Protein AF-A0A959WZA1-F1 (afdb_monomer)

Nearest PDB structures (foldseek):
  6ixg-assembly2_B  TM=3.286E-01  e=1.375E-03  Homo sapiens
  7nna-assembly1_A  TM=4.608E-01  e=2.420E-02  Klebsiella pneumoniae
  5c22-assembly3_C  TM=4.488E-01  e=7.291E-02  Escherichia coli
  5c22-assembly4_D  TM=4.284E-01  e=8.602E-02  Escherichia coli
  8auc-assembly3_B  TM=6.384E-01  e=4.820E+00  Corynebacterium glutamicum ATCC 13032

Foldseek 3Di:
DDDDPVVVVLVVLLVVLVVVLVVLVVCLVPPVLVVVLVVLVVVLVVLVVQLVVLVVQLVVLVVVLVVLVVVLVVLVVLLVVLVVCVVVVVDDPVCNVVSVVSNVVSVVVNVVSVVVNVVSVVSNVVSVVSSVVSVVVSVVSVVVSVVSVVVSVVSSVVSVVVSVVSVVVSVD

Sequence (172 aa):
MQADPGAQRALLQVAELDTKVARLRHRRSTLPENAKLAELQATRTKLSEQIVAAQTRRGDAEAEQERVEIDLAPARARLVRNQQKIDAGMIAAKALQPMLDEIEHLRGRIATLEDTQLDIMQQVEDETATSDKLAAERKGIETAMRDLLVQRDKAARELDQQIEGFGEQRKT

Secondary structure (DSSP, 8-state):
----HHHHHHHHHHHHHHHHHHHHHHHHHT-HHHHHHHHHHHHHHHHHHHHHHHHHHHHHHHHHHHHHHHHHHHHHHHHHHHHHHHHTT-S-HHHHHHHHHHHHHHHHHHHHHHHHHHHHHHHHHHHHHHHHHHHHHHHHHHHHHHHHHHHHHHHHHHHHHHHHHHHHHHH-

Solvent-accessible surface area (backbone atoms only — not comparable to full-atom values): 9045 Å² total; per-residue (Å²): 138,83,77,55,70,67,60,53,52,53,51,51,53,46,52,52,44,52,52,52,39,53,52,42,53,49,49,56,76,61,46,66,52,58,60,54,46,52,53,49,49,53,51,45,51,52,38,51,55,51,30,50,52,27,49,50,54,22,52,54,30,52,54,50,40,53,50,49,53,63,59,43,52,60,48,52,54,48,42,53,52,53,51,53,37,58,78,69,64,75,56,57,79,88,52,45,62,64,50,51,55,49,43,53,52,41,52,53,53,47,51,55,48,51,54,49,43,52,55,34,52,50,48,34,51,53,26,47,54,51,26,53,52,38,51,52,52,38,52,51,52,54,49,54,46,53,56,43,50,53,52,42,53,50,54,41,51,58,41,48,54,51,40,50,54,48,53,53,61,65,76,108

Mean predicted aligned error: 5.91 Å

pLDDT: mean 95.68, std 6.19, range [50.44, 98.75]

Structure (mmCIF, N/CA/C/O backbone):
data_AF-A0A959WZA1-F1
#
_entry.id   AF-A0A959WZA1-F1
#
loop_
_atom_site.group_PDB
_atom_site.id
_atom_site.type_symbol
_atom_site.label_atom_id
_atom_site.label_alt_id
_atom_site.label_comp_id
_atom_site.label_asym_id
_atom_site.label_entity_id
_atom_site.label_seq_id
_atom_site.pdbx_PDB_ins_code
_atom_site.Cartn_x
_atom_site.Cartn_y
_atom_site.Cartn_z
_atom_site.occupancy
_atom_site.B_iso_or_equiv
_atom_site.auth_seq_id
_atom_site.auth_comp_id
_atom_site.auth_asym_id
_atom_site.auth_atom_id
_atom_site.pdbx_PDB_model_num
ATOM 1 N N . MET A 1 1 ? -38.721 17.692 62.521 1.00 50.44 1 MET A N 1
ATOM 2 C CA . MET A 1 1 ? -39.306 16.589 61.729 1.00 50.44 1 MET A CA 1
ATOM 3 C C . MET A 1 1 ? -38.383 15.387 61.839 1.00 50.44 1 MET A C 1
ATOM 5 O O . MET A 1 1 ? -37.295 15.435 61.287 1.00 50.44 1 MET A O 1
ATOM 9 N N . GLN A 1 2 ? -38.767 14.362 62.599 1.00 65.38 2 GLN A N 1
ATOM 10 C CA . GLN A 1 2 ? -38.081 13.066 62.601 1.00 65.38 2 GLN A CA 1
ATOM 11 C C . GLN A 1 2 ? -38.888 12.141 61.691 1.00 65.38 2 GLN A C 1
ATOM 13 O O . GLN A 1 2 ? -40.049 11.864 61.978 1.00 65.38 2 GLN A O 1
ATOM 18 N N . ALA A 1 3 ? -38.310 11.749 60.556 1.00 68.31 3 ALA A N 1
ATOM 19 C CA . ALA A 1 3 ? -38.904 10.730 59.698 1.00 68.31 3 ALA A CA 1
ATOM 20 C C . ALA A 1 3 ? -38.888 9.378 60.424 1.00 68.31 3 ALA A C 1
ATOM 22 O O . ALA A 1 3 ? -37.935 9.097 61.157 1.00 68.31 3 ALA A O 1
ATOM 23 N N . ASP A 1 4 ? -39.910 8.553 60.195 1.00 85.62 4 ASP A N 1
ATOM 24 C CA . ASP A 1 4 ? -39.990 7.195 60.733 1.00 85.62 4 ASP A CA 1
ATOM 25 C C . ASP A 1 4 ? -38.694 6.400 60.426 1.00 85.62 4 ASP A C 1
ATOM 27 O O . ASP A 1 4 ? -38.197 6.459 59.295 1.00 85.62 4 ASP A O 1
ATOM 31 N N . PRO A 1 5 ? -38.102 5.673 61.393 1.00 84.50 5 PRO A N 1
ATOM 32 C CA . PRO A 1 5 ? -36.866 4.917 61.178 1.00 84.50 5 PRO A CA 1
ATOM 33 C C . PRO A 1 5 ? -36.932 3.896 60.030 1.00 84.50 5 PRO A C 1
ATOM 35 O O . PRO A 1 5 ? -35.910 3.620 59.400 1.00 84.50 5 PRO A O 1
ATOM 38 N N . GLY A 1 6 ? -38.109 3.338 59.731 1.00 85.50 6 GLY A N 1
ATOM 39 C CA . GLY A 1 6 ? -38.332 2.476 58.570 1.00 85.50 6 GLY A CA 1
ATOM 40 C C . GLY A 1 6 ? -38.236 3.249 57.256 1.00 85.50 6 GLY A C 1
ATOM 41 O O . GLY A 1 6 ? -37.537 2.816 56.339 1.00 85.50 6 GLY A O 1
ATOM 42 N N . ALA A 1 7 ? -38.835 4.442 57.197 1.00 84.50 7 ALA A N 1
ATOM 43 C CA . ALA A 1 7 ? -38.718 5.339 56.045 1.00 84.50 7 ALA A CA 1
ATOM 44 C C . ALA A 1 7 ? -37.266 5.796 55.803 1.00 84.50 7 AL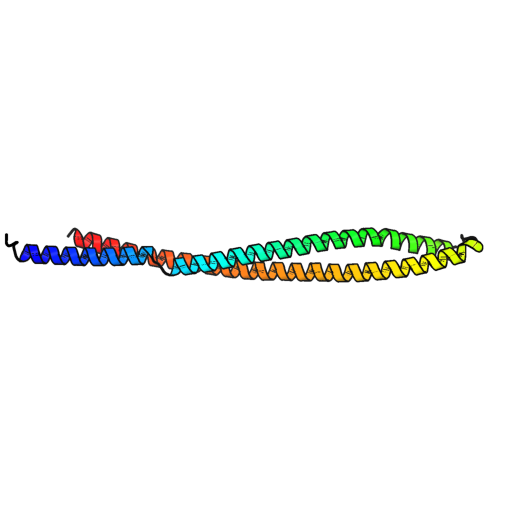A A C 1
ATOM 46 O O . ALA A 1 7 ? -36.825 5.873 54.657 1.00 84.50 7 ALA A O 1
ATOM 47 N N . GLN A 1 8 ? -36.488 6.041 56.866 1.00 85.12 8 GLN A N 1
ATOM 48 C CA . GLN A 1 8 ? -35.063 6.377 56.736 1.00 85.12 8 GLN A CA 1
ATOM 49 C C . GLN A 1 8 ? -34.240 5.219 56.154 1.00 85.12 8 GLN A C 1
ATOM 51 O O . GLN A 1 8 ? -33.405 5.444 55.279 1.00 85.12 8 GLN A O 1
ATOM 56 N N . ARG A 1 9 ? -34.486 3.974 56.588 1.00 87.94 9 ARG A N 1
ATOM 57 C CA . ARG A 1 9 ? -33.803 2.793 56.027 1.00 87.94 9 ARG A CA 1
ATOM 58 C C . ARG A 1 9 ? -34.146 2.573 54.555 1.00 87.94 9 ARG A C 1
ATOM 60 O O . ARG A 1 9 ? -33.242 2.309 53.769 1.00 87.94 9 ARG A O 1
ATOM 67 N N . ALA A 1 10 ? -35.414 2.738 54.179 1.00 86.88 10 ALA A N 1
ATOM 68 C CA . ALA A 1 10 ? -35.845 2.631 52.786 1.00 86.88 10 ALA A CA 1
ATOM 69 C C . ALA A 1 10 ? -35.160 3.682 51.892 1.00 86.88 10 ALA A C 1
ATOM 71 O O . ALA A 1 10 ? -34.658 3.354 50.819 1.00 86.88 10 ALA A O 1
ATOM 72 N N . LEU A 1 11 ? -35.057 4.933 52.357 1.00 89.38 11 LEU A N 1
ATOM 73 C CA . LEU A 1 11 ? -34.345 5.992 51.633 1.00 89.38 11 LEU A CA 1
ATOM 74 C C . LEU A 1 11 ? -32.852 5.687 51.452 1.00 89.38 11 LEU A C 1
ATOM 76 O O . LEU A 1 11 ? -32.316 5.912 50.367 1.00 89.38 11 LEU A O 1
ATOM 80 N N . LEU A 1 12 ? -32.185 5.152 52.481 1.00 91.81 12 LEU A N 1
ATOM 81 C CA . LEU A 1 12 ? -30.784 4.731 52.375 1.00 91.81 12 LEU A CA 1
ATOM 82 C C . LEU A 1 12 ? -30.611 3.611 51.339 1.00 91.81 12 LEU A C 1
ATOM 84 O O . LEU A 1 12 ? -29.704 3.680 50.513 1.00 91.81 12 LEU A O 1
ATOM 88 N N . GLN A 1 13 ? -31.517 2.631 51.318 1.00 91.12 13 GLN A N 1
ATOM 89 C CA . GLN A 1 13 ? -31.480 1.532 50.352 1.00 91.12 13 GLN A CA 1
ATOM 90 C C . GLN A 1 13 ? -31.663 2.018 48.905 1.00 91.12 13 GLN A C 1
ATOM 92 O O . GLN A 1 13 ? -30.924 1.599 48.012 1.00 91.12 13 GLN A O 1
ATOM 97 N N . VAL A 1 14 ? -32.594 2.947 48.668 1.00 92.56 14 VAL A N 1
ATOM 98 C CA . VAL A 1 14 ? -32.780 3.575 47.349 1.00 92.56 14 VAL A CA 1
ATOM 99 C C . VAL A 1 14 ? -31.532 4.358 46.932 1.00 92.56 14 VAL A C 1
ATOM 101 O O . VAL A 1 14 ? -31.060 4.202 45.805 1.00 92.56 14 VAL A O 1
ATOM 104 N N . ALA A 1 15 ? -30.942 5.142 47.839 1.00 92.56 15 ALA A N 1
ATOM 105 C CA . ALA A 1 15 ? -29.727 5.909 47.558 1.00 92.56 15 ALA A CA 1
ATOM 106 C C . ALA A 1 15 ? -28.519 5.010 47.218 1.00 92.56 15 ALA A C 1
ATOM 108 O O . ALA A 1 15 ? -27.716 5.335 46.333 1.00 92.56 15 ALA A O 1
ATOM 109 N N . GLU A 1 16 ? -28.393 3.853 47.874 1.00 94.19 16 GLU A N 1
ATOM 110 C CA . GLU A 1 16 ? -27.376 2.853 47.540 1.00 94.19 16 GLU A CA 1
ATOM 111 C C . GLU A 1 16 ? -27.574 2.268 46.134 1.00 94.19 16 GLU A C 1
ATOM 113 O O . GLU A 1 16 ? -26.601 2.131 45.381 1.00 94.19 16 GLU A O 1
ATOM 118 N N . LEU A 1 17 ? -28.816 1.939 45.759 1.00 94.25 17 LEU A N 1
ATOM 119 C CA . LEU A 1 17 ? -29.155 1.448 44.419 1.00 94.25 17 LEU A CA 1
ATOM 120 C C . LEU A 1 17 ? -28.867 2.503 43.343 1.00 94.25 17 LEU A C 1
ATOM 122 O O . LEU A 1 17 ? -28.208 2.191 42.349 1.00 94.25 17 LEU A O 1
ATOM 126 N N . ASP A 1 18 ? -29.254 3.759 43.572 1.00 95.06 18 ASP A N 1
ATOM 127 C CA . ASP A 1 18 ? -28.983 4.871 42.652 1.00 95.06 18 ASP A CA 1
ATOM 128 C C . ASP A 1 18 ? -27.471 5.076 42.449 1.00 95.06 18 ASP A C 1
ATOM 130 O O . ASP A 1 18 ? -27.000 5.245 41.320 1.00 95.06 18 ASP A O 1
ATOM 134 N N . THR A 1 19 ? -26.675 4.954 43.516 1.00 95.44 19 THR A N 1
ATOM 135 C CA . THR A 1 19 ? -25.206 5.038 43.442 1.00 95.44 19 THR A CA 1
ATOM 136 C C . THR A 1 19 ? -24.603 3.876 42.644 1.00 95.44 19 THR A C 1
ATOM 138 O O . THR A 1 19 ? -23.644 4.059 41.886 1.00 95.44 19 THR A O 1
ATOM 141 N N . LYS A 1 20 ? -25.135 2.654 42.787 1.00 95.44 20 LYS A N 1
ATOM 142 C CA . LYS A 1 20 ? -24.711 1.497 41.976 1.00 95.44 20 LYS A CA 1
ATOM 143 C C . LYS A 1 20 ? -25.037 1.718 40.498 1.00 95.44 20 LYS A C 1
ATOM 145 O O . LYS A 1 20 ? -24.143 1.573 39.664 1.00 95.44 20 LYS A O 1
ATOM 150 N N . VAL A 1 21 ? -26.259 2.146 40.182 1.00 96.44 21 VAL A N 1
ATOM 151 C CA . VAL A 1 21 ? -26.690 2.452 38.808 1.00 96.44 21 VAL A CA 1
ATOM 152 C C . VAL A 1 21 ? -25.831 3.556 38.188 1.00 96.44 21 VAL A C 1
ATOM 154 O O . VAL A 1 21 ? -25.377 3.408 37.053 1.00 96.44 21 VAL A O 1
ATOM 157 N N . ALA A 1 22 ? -25.547 4.635 38.921 1.00 96.50 22 ALA A N 1
ATOM 158 C CA . ALA A 1 22 ? -24.697 5.724 38.442 1.00 96.50 22 ALA A CA 1
ATOM 159 C C . ALA A 1 22 ? -23.280 5.241 38.088 1.00 96.50 22 ALA A C 1
ATOM 161 O O . ALA A 1 22 ? -22.763 5.568 37.017 1.00 96.50 22 ALA A O 1
ATOM 162 N N . ARG A 1 23 ? -22.673 4.399 38.938 1.00 96.44 23 ARG A N 1
ATOM 163 C CA . ARG A 1 23 ? -21.353 3.801 38.667 1.00 96.44 23 ARG A CA 1
ATOM 164 C C . ARG A 1 23 ? -21.361 2.903 37.432 1.00 96.44 23 ARG A C 1
ATOM 166 O O . ARG A 1 23 ? -20.436 2.980 36.625 1.00 96.44 23 ARG A O 1
ATOM 173 N N . LEU A 1 24 ? -22.397 2.083 37.258 1.00 97.25 24 LEU A N 1
ATOM 174 C CA . LEU A 1 24 ? -22.527 1.215 36.085 1.00 97.25 24 LEU A CA 1
ATOM 175 C C . LEU A 1 24 ? -22.727 2.018 34.797 1.00 97.25 24 LEU A C 1
ATOM 177 O O . LEU A 1 24 ? -22.069 1.734 33.800 1.00 97.25 24 LEU A O 1
ATOM 181 N N . ARG A 1 25 ? -23.565 3.063 34.823 1.00 97.00 25 ARG A N 1
ATOM 182 C CA . ARG A 1 25 ? -23.745 3.980 33.684 1.00 97.00 25 ARG A CA 1
ATOM 183 C C . ARG A 1 25 ? -22.439 4.662 33.300 1.00 97.00 25 ARG A C 1
ATOM 185 O O . ARG A 1 25 ? -22.115 4.727 32.117 1.00 97.00 25 ARG A O 1
ATOM 192 N N . HIS A 1 26 ? -21.671 5.116 34.291 1.00 97.19 26 HIS A N 1
ATOM 193 C CA . HIS A 1 26 ? -20.357 5.690 34.035 1.00 97.19 26 HIS A CA 1
ATOM 194 C C . HIS A 1 26 ? -19.435 4.667 33.361 1.00 97.19 26 HIS A C 1
ATOM 196 O O . HIS A 1 26 ? -18.947 4.934 32.267 1.00 97.19 26 HIS A O 1
ATOM 202 N N . ARG A 1 27 ? -19.295 3.463 33.934 1.00 96.38 27 ARG A N 1
ATOM 203 C CA . ARG A 1 27 ? -18.481 2.379 33.358 1.00 96.38 27 ARG A CA 1
ATOM 204 C C . ARG A 1 27 ? -18.911 1.996 31.937 1.00 96.38 27 ARG A C 1
ATOM 206 O O . ARG A 1 27 ? -18.054 1.745 31.100 1.00 96.38 27 ARG A O 1
ATOM 213 N N . ARG A 1 28 ? -20.216 1.984 31.648 1.00 96.56 28 ARG A N 1
ATOM 214 C CA . ARG A 1 28 ? -20.756 1.746 30.298 1.00 96.56 28 ARG A CA 1
ATOM 215 C C . ARG A 1 28 ? -20.297 2.826 29.315 1.00 96.56 28 ARG A C 1
ATOM 217 O O . ARG A 1 28 ? -19.965 2.518 28.176 1.00 96.56 28 ARG A O 1
ATOM 224 N N . SER A 1 29 ? -20.277 4.087 29.742 1.00 95.19 29 SER A N 1
ATOM 225 C CA . SER A 1 29 ? -19.836 5.203 28.896 1.00 95.19 29 SER A CA 1
ATOM 226 C C . SER A 1 29 ? -18.314 5.261 28.701 1.00 95.19 29 SER A C 1
ATOM 228 O O . SER A 1 29 ? -17.851 5.784 27.692 1.00 95.19 29 SER A O 1
ATOM 230 N N . THR A 1 30 ? -17.537 4.693 29.629 1.00 96.06 30 THR A N 1
ATOM 231 C CA . THR A 1 30 ? -16.064 4.748 29.653 1.00 96.06 30 THR A CA 1
ATOM 232 C C . THR A 1 30 ? -15.397 3.393 29.413 1.00 96.06 30 THR A C 1
ATOM 234 O O . THR A 1 30 ? -14.304 3.134 29.915 1.00 96.06 30 THR A O 1
ATOM 237 N N . LEU A 1 31 ? -16.040 2.521 28.630 1.00 97.00 31 LEU A N 1
ATOM 238 C CA . LEU A 1 31 ? -15.485 1.216 28.267 1.00 97.00 31 LEU A CA 1
ATOM 239 C C . LEU A 1 31 ? -14.074 1.353 27.650 1.00 97.00 31 LEU A C 1
ATOM 241 O O . LEU A 1 31 ? -13.913 2.105 26.680 1.00 97.00 31 LEU A O 1
ATOM 245 N N . PRO A 1 32 ? -13.052 0.646 28.178 1.00 95.62 32 PRO A N 1
ATOM 246 C CA . PRO A 1 32 ? -11.670 0.745 27.695 1.00 95.62 32 PRO A CA 1
ATOM 247 C C . PRO A 1 32 ? -11.519 0.316 26.229 1.00 95.62 32 PRO A C 1
ATOM 249 O O . PRO A 1 32 ? -10.636 0.807 25.523 1.00 95.62 32 PRO A O 1
ATOM 252 N N . GLU A 1 33 ? -12.416 -0.539 25.736 1.00 97.06 33 GLU A N 1
ATOM 253 C CA . GLU A 1 33 ? -12.476 -0.969 24.341 1.00 97.06 33 GLU A CA 1
ATOM 254 C C . GLU A 1 33 ? -12.648 0.218 23.380 1.00 97.06 33 GLU A C 1
ATOM 256 O O . GLU A 1 33 ? -12.118 0.184 22.273 1.00 97.06 33 GLU A O 1
ATOM 261 N N . ASN A 1 34 ? -13.313 1.305 23.796 1.00 95.69 34 ASN A N 1
ATOM 262 C CA . ASN A 1 34 ? -13.468 2.505 22.966 1.00 95.69 34 ASN A CA 1
ATOM 263 C C . ASN A 1 34 ? -12.126 3.199 22.696 1.00 95.69 34 ASN A C 1
ATOM 265 O O . ASN A 1 34 ? -11.863 3.608 21.566 1.00 95.69 34 ASN A O 1
ATOM 269 N N . ALA A 1 35 ? -11.267 3.306 23.715 1.00 96.56 35 ALA A N 1
ATOM 270 C CA . ALA A 1 35 ? -9.936 3.887 23.559 1.00 96.56 35 ALA A CA 1
ATOM 271 C C . ALA A 1 35 ? -9.075 3.020 22.632 1.00 96.56 35 ALA A C 1
ATOM 273 O O . ALA A 1 35 ? -8.446 3.526 21.704 1.00 96.56 35 ALA A O 1
ATOM 274 N N . LYS A 1 36 ? -9.130 1.695 22.809 1.00 97.62 36 LYS A N 1
ATOM 275 C CA . LYS A 1 36 ? -8.385 0.762 21.963 1.00 97.62 36 LYS A CA 1
ATOM 276 C C . LYS A 1 36 ? -8.878 0.754 20.509 1.00 97.62 36 LYS A C 1
ATOM 278 O O . LYS A 1 36 ? -8.062 0.688 19.592 1.00 97.62 36 LYS A O 1
ATOM 283 N N . LEU A 1 37 ? -10.186 0.884 20.274 1.00 98.12 37 LEU A N 1
ATOM 284 C CA . LEU A 1 37 ? -10.745 1.058 18.928 1.00 98.12 37 LEU A CA 1
ATOM 285 C C . LEU A 1 37 ? -10.252 2.351 18.270 1.00 98.12 37 LEU A C 1
ATOM 287 O O . LEU A 1 37 ? -9.932 2.332 17.083 1.00 98.12 37 LEU A O 1
ATOM 291 N N . ALA A 1 38 ? -10.158 3.450 19.023 1.00 98.00 38 ALA A N 1
ATOM 292 C CA . ALA A 1 38 ? -9.637 4.714 18.509 1.00 98.00 38 ALA A CA 1
ATOM 293 C C . ALA A 1 38 ? -8.155 4.605 18.102 1.00 98.00 38 ALA A C 1
ATOM 295 O O . ALA A 1 38 ? -7.781 5.085 17.032 1.00 98.00 38 ALA A O 1
ATOM 296 N N . GLU A 1 39 ? -7.331 3.914 18.897 1.00 98.25 39 GLU A N 1
ATOM 297 C CA . GLU A 1 39 ? -5.935 3.618 18.544 1.00 98.25 39 GLU A CA 1
ATOM 298 C C 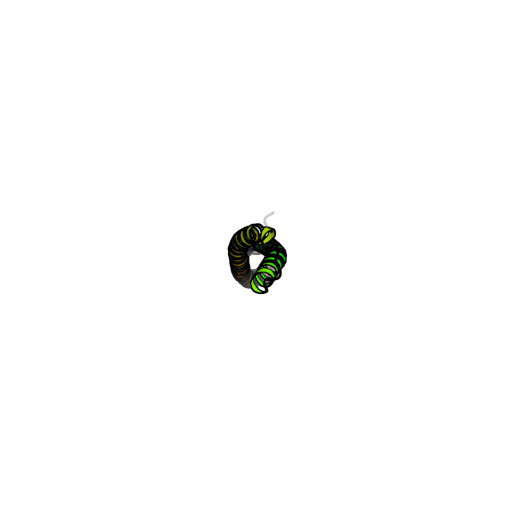. GLU A 1 39 ? -5.835 2.806 17.245 1.00 98.25 39 GLU A C 1
ATOM 300 O O . GLU A 1 39 ? -5.121 3.195 16.321 1.00 98.25 39 GLU A O 1
ATOM 305 N N . LEU A 1 40 ? -6.584 1.701 17.144 1.00 98.50 40 LEU A N 1
ATOM 306 C CA . LEU A 1 40 ? -6.574 0.845 15.953 1.00 98.50 40 LEU A CA 1
ATOM 307 C C . LEU A 1 40 ? -7.090 1.582 14.713 1.00 98.50 40 LEU A C 1
ATOM 309 O O . LEU A 1 40 ? -6.549 1.400 13.622 1.00 98.50 40 LEU A O 1
ATOM 313 N N . GLN A 1 41 ? -8.093 2.448 14.870 1.00 98.56 41 GLN A N 1
ATOM 314 C CA . GLN A 1 41 ? -8.586 3.297 13.790 1.00 98.56 41 GLN A CA 1
ATOM 315 C C . GLN A 1 41 ? -7.495 4.253 13.291 1.00 98.56 41 GLN A C 1
ATOM 317 O O . GLN A 1 41 ? -7.325 4.390 12.080 1.00 98.56 41 GLN A O 1
ATOM 322 N N . ALA A 1 42 ? -6.730 4.878 14.191 1.00 98.62 42 ALA A N 1
ATOM 323 C CA . ALA A 1 42 ? -5.611 5.739 13.808 1.00 98.62 42 ALA A CA 1
ATOM 324 C C . ALA A 1 42 ? -4.527 4.951 13.051 1.00 98.62 42 ALA A C 1
ATOM 326 O O . ALA A 1 42 ? -4.056 5.395 12.001 1.00 98.62 42 ALA A O 1
ATOM 327 N N . THR A 1 43 ? -4.184 3.746 13.522 1.00 98.56 43 THR A N 1
ATOM 328 C CA . THR A 1 43 ? -3.255 2.847 12.819 1.00 98.56 43 THR A CA 1
ATOM 329 C C . THR A 1 43 ? -3.774 2.468 11.431 1.00 98.56 43 THR A C 1
ATOM 331 O O . THR A 1 43 ? -3.030 2.545 10.455 1.00 98.56 43 THR A O 1
ATOM 334 N N . ARG A 1 44 ? -5.060 2.118 11.307 1.00 98.62 44 ARG A N 1
ATOM 335 C CA . ARG A 1 44 ? -5.701 1.784 10.027 1.00 98.62 44 ARG A CA 1
ATOM 336 C C . ARG A 1 44 ? -5.645 2.946 9.031 1.00 98.62 44 ARG A C 1
ATOM 338 O O . ARG A 1 44 ? -5.398 2.710 7.845 1.00 98.62 44 ARG A O 1
ATOM 345 N N . THR A 1 45 ? -5.880 4.177 9.488 1.00 98.69 45 THR A N 1
ATOM 346 C CA . THR A 1 45 ? -5.774 5.380 8.647 1.00 98.69 45 THR A CA 1
ATOM 347 C C . THR A 1 45 ? -4.349 5.547 8.129 1.00 98.69 45 THR A C 1
ATOM 349 O O . THR A 1 45 ? -4.161 5.621 6.917 1.00 98.69 45 THR A O 1
ATOM 352 N N . LYS A 1 46 ? -3.345 5.470 9.012 1.00 98.69 46 LYS A N 1
ATOM 353 C CA . LYS A 1 46 ? -1.929 5.570 8.629 1.00 98.69 46 LYS A CA 1
ATOM 354 C C . LYS A 1 46 ? -1.520 4.499 7.612 1.00 98.69 46 LYS A C 1
ATOM 356 O O . LYS A 1 46 ? -0.869 4.809 6.621 1.00 98.69 46 LYS A O 1
ATOM 361 N N . LEU A 1 47 ? -1.932 3.246 7.819 1.00 98.69 47 LEU A N 1
ATOM 362 C CA . LEU A 1 47 ? -1.676 2.168 6.857 1.00 98.69 47 LEU A CA 1
ATOM 363 C C . LEU A 1 47 ? -2.339 2.449 5.505 1.00 98.69 47 LEU A C 1
ATOM 365 O O . LEU A 1 47 ? -1.759 2.169 4.464 1.00 98.69 47 LEU A O 1
ATOM 369 N N . SER A 1 48 ? -3.541 3.028 5.499 1.00 98.56 48 SER A N 1
ATOM 370 C CA . SER A 1 48 ? -4.236 3.375 4.253 1.00 98.56 48 SER A CA 1
ATOM 371 C C . SER A 1 48 ? -3.509 4.477 3.481 1.00 98.56 48 SER A C 1
ATOM 373 O O . SER A 1 48 ? -3.369 4.360 2.268 1.00 98.56 48 SER A O 1
ATOM 375 N N . GLU A 1 49 ? -2.992 5.495 4.169 1.00 98.69 49 GLU A N 1
ATOM 376 C CA . GLU A 1 49 ? -2.149 6.536 3.565 1.00 98.69 49 GLU A CA 1
ATOM 377 C C . GLU A 1 49 ? -0.862 5.947 2.972 1.00 98.69 49 GLU A C 1
ATOM 379 O O . GLU A 1 49 ? -0.490 6.269 1.846 1.00 98.69 49 GLU A O 1
ATOM 384 N N . GLN A 1 50 ? -0.207 5.032 3.694 1.00 98.69 50 GLN A N 1
ATOM 385 C CA . GLN A 1 50 ? 1.006 4.361 3.219 1.00 98.69 50 GLN A CA 1
ATOM 386 C C . GLN A 1 50 ? 0.748 3.472 1.995 1.00 98.69 50 GLN A C 1
ATOM 388 O O . GLN A 1 50 ? 1.560 3.468 1.071 1.00 98.69 50 GLN A O 1
ATOM 393 N N . ILE A 1 51 ? -0.384 2.758 1.961 1.00 98.75 51 ILE A N 1
ATOM 394 C CA . ILE A 1 51 ? -0.805 1.965 0.795 1.00 98.75 51 ILE A CA 1
ATOM 395 C C . ILE A 1 51 ? -0.981 2.870 -0.422 1.00 98.75 51 ILE A C 1
ATOM 397 O O . ILE A 1 51 ? -0.448 2.555 -1.482 1.00 98.75 51 ILE A O 1
ATOM 401 N N . VAL A 1 52 ? -1.691 3.994 -0.268 1.00 98.75 52 VAL A N 1
ATOM 402 C CA . VAL A 1 52 ? -1.888 4.959 -1.359 1.00 98.75 52 VAL A CA 1
ATOM 403 C C . VAL A 1 52 ? -0.544 5.495 -1.840 1.00 98.75 52 VAL A C 1
ATOM 405 O O . VAL A 1 52 ? -0.294 5.494 -3.037 1.00 98.75 52 VAL A O 1
ATOM 408 N N . ALA A 1 53 ? 0.358 5.867 -0.929 1.00 98.62 53 ALA A N 1
ATOM 409 C CA . ALA A 1 53 ? 1.683 6.356 -1.301 1.00 98.62 53 ALA A CA 1
ATOM 410 C C . ALA A 1 53 ? 2.508 5.318 -2.089 1.00 98.62 53 ALA A C 1
ATOM 412 O O . ALA A 1 53 ? 3.166 5.686 -3.058 1.00 98.62 53 ALA A O 1
ATOM 413 N N . ALA A 1 54 ? 2.472 4.038 -1.699 1.00 98.56 54 ALA A N 1
ATOM 414 C CA . ALA A 1 54 ? 3.132 2.960 -2.445 1.00 98.56 54 ALA A CA 1
ATOM 415 C C . ALA A 1 54 ? 2.498 2.746 -3.829 1.00 98.56 54 ALA A C 1
ATOM 417 O O . ALA A 1 54 ? 3.201 2.611 -4.823 1.0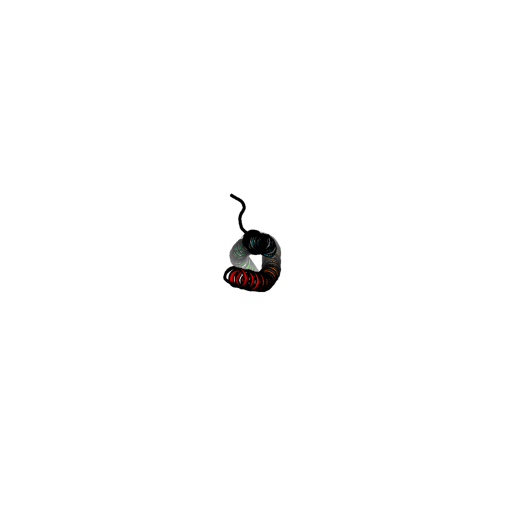0 98.56 54 ALA A O 1
ATOM 418 N N . GLN A 1 55 ? 1.166 2.797 -3.919 1.00 98.50 55 GLN A N 1
ATOM 419 C CA . GLN A 1 55 ? 0.451 2.691 -5.194 1.00 98.50 55 GLN A CA 1
ATOM 420 C C . GLN A 1 55 ? 0.748 3.863 -6.132 1.00 98.50 55 GLN A C 1
ATOM 422 O O . GLN A 1 55 ? 0.890 3.645 -7.331 1.00 98.50 55 GLN A O 1
ATOM 427 N N . THR A 1 56 ? 0.883 5.084 -5.605 1.00 98.69 56 THR A N 1
ATOM 428 C CA . THR A 1 56 ? 1.311 6.249 -6.390 1.00 98.69 56 THR A CA 1
ATOM 429 C C . THR A 1 56 ? 2.716 6.041 -6.942 1.00 98.69 56 THR A C 1
ATOM 431 O O . THR A 1 56 ? 2.896 6.137 -8.149 1.00 98.69 56 THR A O 1
ATOM 434 N N . ARG A 1 57 ? 3.690 5.669 -6.095 1.00 98.56 57 ARG A N 1
ATOM 435 C CA . ARG A 1 57 ? 5.069 5.417 -6.551 1.00 98.56 57 ARG A CA 1
ATOM 436 C C . ARG A 1 57 ? 5.150 4.295 -7.582 1.00 98.56 57 ARG A C 1
ATOM 438 O O . ARG A 1 57 ? 5.920 4.409 -8.529 1.00 98.56 57 ARG A O 1
ATOM 445 N N . ARG A 1 58 ? 4.344 3.240 -7.423 1.00 98.62 58 ARG A N 1
ATOM 446 C CA . ARG A 1 58 ? 4.229 2.178 -8.427 1.00 98.62 58 ARG A CA 1
ATOM 447 C C . ARG A 1 58 ? 3.691 2.717 -9.750 1.00 98.62 58 ARG A C 1
ATOM 449 O O . ARG A 1 58 ? 4.288 2.445 -10.779 1.00 98.62 58 ARG A O 1
ATOM 456 N N . GLY A 1 59 ? 2.603 3.487 -9.725 1.00 98.56 59 GLY A N 1
ATOM 457 C CA . GLY A 1 59 ? 2.024 4.075 -10.936 1.00 98.56 59 GLY A CA 1
ATOM 458 C C . GLY A 1 59 ? 2.987 5.023 -11.658 1.00 98.56 59 GLY A C 1
ATOM 459 O O . GLY A 1 59 ? 3.075 4.992 -12.881 1.00 98.56 59 GLY A O 1
ATOM 460 N N . ASP A 1 60 ? 3.758 5.813 -10.907 1.00 98.62 60 ASP A N 1
ATOM 461 C CA . ASP A 1 60 ? 4.805 6.670 -11.472 1.00 98.62 60 ASP A CA 1
ATOM 462 C C . ASP A 1 60 ? 5.914 5.834 -12.141 1.00 98.62 60 ASP A C 1
ATOM 464 O O . ASP A 1 60 ? 6.361 6.165 -13.240 1.00 98.62 60 ASP A O 1
ATOM 468 N N . ALA A 1 61 ? 6.329 4.725 -11.515 1.00 98.50 61 ALA A N 1
ATOM 469 C CA . ALA A 1 61 ? 7.316 3.803 -12.077 1.00 98.50 61 ALA A CA 1
ATOM 470 C C . ALA A 1 61 ? 6.788 3.064 -13.321 1.00 98.50 61 ALA A C 1
ATOM 472 O O . ALA A 1 61 ? 7.506 2.950 -14.308 1.00 98.50 61 ALA A O 1
ATOM 473 N N . GLU A 1 62 ? 5.526 2.624 -13.322 1.00 98.56 62 GLU A N 1
ATOM 474 C CA . GLU A 1 62 ? 4.869 2.008 -14.486 1.00 98.56 62 GLU A CA 1
ATOM 475 C C . GLU A 1 62 ? 4.817 2.982 -15.680 1.00 98.56 62 GLU A C 1
ATOM 477 O O . GLU A 1 62 ? 5.113 2.596 -16.812 1.00 98.56 62 GLU A O 1
ATOM 482 N N . ALA A 1 63 ? 4.508 4.261 -15.438 1.00 98.56 63 ALA A N 1
ATOM 483 C CA . ALA A 1 63 ? 4.505 5.285 -16.485 1.00 98.56 63 ALA A CA 1
ATOM 484 C C . ALA A 1 63 ? 5.913 5.557 -17.046 1.00 98.56 63 ALA A C 1
ATOM 486 O O . ALA A 1 63 ? 6.093 5.751 -18.251 1.00 98.56 63 ALA A O 1
ATOM 487 N N . GLU A 1 64 ? 6.928 5.562 -16.182 1.00 98.19 64 GLU A N 1
ATOM 488 C CA . GLU A 1 64 ? 8.325 5.701 -16.592 1.00 98.19 64 GLU A CA 1
ATOM 489 C C . GLU A 1 64 ? 8.815 4.468 -17.371 1.00 98.19 64 GLU A C 1
ATOM 491 O O . GLU A 1 64 ? 9.507 4.619 -18.379 1.00 98.19 64 GLU A O 1
ATOM 496 N N . GLN A 1 65 ? 8.390 3.264 -16.978 1.00 98.06 65 GLN A N 1
ATOM 497 C CA . GLN A 1 65 ? 8.668 2.030 -17.712 1.00 98.06 65 GLN A CA 1
ATOM 498 C C . GLN A 1 65 ? 8.131 2.111 -19.145 1.00 98.06 65 GLN A C 1
ATOM 500 O O . GLN A 1 65 ? 8.873 1.858 -20.096 1.00 98.06 65 GLN A O 1
ATOM 505 N N . GLU A 1 66 ? 6.869 2.519 -19.312 1.00 98.06 66 GLU A N 1
ATOM 506 C CA . GLU A 1 66 ? 6.252 2.691 -20.632 1.00 98.06 66 GLU A CA 1
ATOM 507 C C . GLU A 1 66 ? 7.030 3.709 -21.479 1.00 98.06 66 GLU A C 1
ATOM 509 O O . GLU A 1 66 ? 7.294 3.480 -22.663 1.00 98.06 66 GLU A O 1
ATOM 514 N N . ARG A 1 67 ? 7.473 4.817 -20.872 1.00 98.00 67 ARG A N 1
ATOM 515 C CA . ARG A 1 67 ? 8.284 5.826 -21.562 1.00 98.00 67 ARG A CA 1
ATOM 516 C C . ARG A 1 67 ? 9.611 5.254 -22.067 1.00 98.00 67 ARG A C 1
ATOM 518 O O . ARG A 1 67 ? 9.969 5.489 -23.223 1.00 98.00 67 ARG A O 1
ATOM 525 N N . VAL A 1 68 ? 10.331 4.503 -21.233 1.00 98.12 68 VAL A N 1
ATOM 526 C CA . VAL A 1 68 ? 11.603 3.870 -21.620 1.00 98.12 68 VAL A CA 1
ATOM 527 C C . VAL A 1 68 ? 11.386 2.837 -22.727 1.00 98.12 68 VAL A C 1
ATOM 529 O O . VAL A 1 68 ? 12.158 2.798 -23.687 1.00 98.12 68 VAL A O 1
ATOM 532 N N . GLU A 1 69 ? 10.310 2.053 -22.664 1.00 96.31 69 GLU A N 1
ATOM 533 C CA . GLU A 1 69 ? 9.944 1.094 -23.714 1.00 96.31 69 GLU A CA 1
ATOM 534 C C . GLU A 1 69 ? 9.660 1.782 -25.061 1.00 96.31 69 GLU A C 1
ATOM 536 O O . GLU A 1 69 ? 10.146 1.331 -26.109 1.00 96.31 69 GLU A O 1
ATOM 541 N N . ILE A 1 70 ? 8.945 2.913 -25.037 1.00 97.81 70 ILE A N 1
ATOM 542 C CA . ILE A 1 70 ? 8.690 3.753 -26.217 1.00 97.81 70 ILE A CA 1
ATOM 543 C C . ILE A 1 70 ? 9.999 4.284 -26.818 1.00 97.81 70 ILE A C 1
ATOM 545 O O . ILE A 1 70 ? 10.123 4.329 -28.043 1.00 97.81 70 ILE A O 1
ATOM 549 N N . ASP A 1 71 ? 10.985 4.651 -25.996 1.00 96.62 71 ASP A N 1
ATOM 550 C CA . ASP A 1 71 ? 12.294 5.134 -26.455 1.00 96.62 71 ASP A CA 1
ATOM 551 C C . ASP A 1 71 ? 13.202 4.004 -26.981 1.00 96.62 71 ASP A C 1
ATOM 553 O O . ASP A 1 71 ? 13.997 4.211 -27.911 1.00 96.62 71 ASP A O 1
ATOM 557 N N . LEU A 1 72 ? 13.073 2.796 -26.426 1.00 98.00 72 LEU A N 1
ATOM 558 C CA . LEU A 1 72 ? 13.861 1.618 -26.793 1.00 98.00 72 LEU A CA 1
ATOM 559 C C . LEU A 1 72 ? 13.488 1.085 -28.185 1.00 98.00 72 LEU A C 1
ATOM 561 O O . LEU A 1 72 ? 14.365 0.766 -28.999 1.00 98.00 72 LEU A O 1
ATOM 565 N N . ALA A 1 73 ? 12.189 1.006 -28.485 1.00 96.94 73 ALA A N 1
ATOM 566 C CA . ALA A 1 73 ? 11.670 0.459 -29.738 1.00 96.94 73 ALA A CA 1
ATOM 567 C C . ALA A 1 73 ? 12.266 1.108 -31.014 1.00 96.94 73 ALA A C 1
ATOM 569 O O . ALA A 1 73 ? 12.789 0.377 -31.867 1.00 96.94 73 ALA A O 1
ATOM 570 N N . PRO A 1 74 ? 12.268 2.447 -31.187 1.00 97.50 74 PRO A N 1
ATOM 571 C CA . PRO A 1 74 ? 12.843 3.086 -32.367 1.00 97.50 74 PRO A CA 1
ATOM 572 C C . PRO A 1 74 ? 14.368 2.944 -32.424 1.00 97.50 74 PRO A C 1
ATOM 574 O O . PRO A 1 74 ? 14.913 2.819 -33.525 1.00 97.50 74 PRO A O 1
ATOM 577 N N . ALA A 1 75 ? 15.060 2.925 -31.278 1.00 97.69 75 ALA A N 1
ATOM 578 C CA . ALA A 1 75 ? 16.505 2.712 -31.226 1.00 97.69 75 ALA A CA 1
ATOM 579 C C . ALA A 1 75 ? 16.871 1.311 -31.741 1.00 97.69 75 ALA A C 1
ATOM 581 O O . ALA A 1 75 ? 17.693 1.187 -32.654 1.00 97.69 75 ALA A O 1
ATOM 582 N N . ARG A 1 76 ? 16.182 0.269 -31.253 1.00 98.06 76 ARG A N 1
ATOM 583 C CA . ARG A 1 76 ? 16.337 -1.115 -31.734 1.00 98.06 76 ARG A CA 1
ATOM 584 C C . ARG A 1 76 ? 15.994 -1.243 -33.219 1.00 98.06 76 ARG A C 1
ATOM 586 O O . ARG A 1 76 ? 16.774 -1.802 -33.988 1.00 98.06 76 ARG A O 1
ATOM 593 N N . ALA A 1 77 ? 14.876 -0.665 -33.659 1.00 98.12 77 ALA A N 1
ATOM 594 C CA . ALA A 1 77 ? 14.478 -0.693 -35.067 1.00 98.12 77 ALA A CA 1
ATOM 595 C C . ALA A 1 77 ? 15.494 0.015 -35.983 1.00 98.12 77 ALA A C 1
ATOM 597 O O . ALA A 1 77 ? 15.720 -0.405 -37.120 1.00 98.12 77 ALA A O 1
ATOM 598 N N . ARG A 1 78 ? 16.120 1.105 -35.522 1.00 97.81 78 ARG A N 1
ATOM 599 C CA . ARG A 1 78 ? 17.168 1.810 -36.274 1.00 97.81 78 ARG A CA 1
ATOM 600 C C . ARG A 1 78 ? 18.466 1.011 -36.325 1.00 97.81 78 ARG A C 1
ATOM 602 O O . ARG A 1 78 ? 19.032 0.896 -37.408 1.00 97.81 78 ARG A O 1
ATOM 609 N N . LEU A 1 79 ? 18.873 0.402 -35.212 1.00 98.31 79 LEU A N 1
ATOM 610 C CA . LEU A 1 79 ? 20.039 -0.481 -35.153 1.00 98.31 79 LEU A CA 1
ATOM 611 C C . LEU A 1 79 ? 19.910 -1.635 -36.157 1.00 98.31 79 LEU A C 1
ATOM 613 O O . LEU A 1 79 ? 20.802 -1.835 -36.978 1.00 98.31 79 LEU A O 1
ATOM 617 N N . VAL A 1 80 ? 18.769 -2.335 -36.151 1.00 98.19 80 VAL A N 1
ATOM 618 C CA . VAL A 1 80 ? 18.498 -3.450 -37.075 1.00 98.19 80 VAL A CA 1
ATOM 619 C C . VAL A 1 80 ? 18.541 -2.988 -38.532 1.00 98.19 80 VAL A C 1
ATOM 621 O O . VAL A 1 80 ? 19.211 -3.611 -39.352 1.00 98.19 80 VAL A O 1
ATOM 624 N N . ARG A 1 81 ? 17.880 -1.870 -38.864 1.00 97.75 81 ARG A N 1
ATOM 625 C CA . ARG A 1 81 ? 17.888 -1.328 -40.235 1.00 97.75 81 ARG A CA 1
ATOM 626 C C . ARG A 1 81 ? 19.288 -0.939 -40.707 1.00 97.75 81 ARG A C 1
ATOM 628 O O . ARG A 1 81 ? 19.611 -1.168 -41.871 1.00 97.75 81 ARG A O 1
ATOM 635 N N . ASN A 1 82 ? 20.101 -0.334 -39.842 1.00 96.94 82 ASN A N 1
ATOM 636 C CA . ASN A 1 82 ? 21.465 0.059 -40.190 1.00 96.94 82 ASN A CA 1
ATOM 637 C C . ASN A 1 82 ? 22.349 -1.174 -40.414 1.00 96.94 82 ASN A C 1
ATOM 639 O O . ASN A 1 82 ? 23.023 -1.250 -41.439 1.00 96.94 82 ASN A O 1
ATOM 643 N N . GLN A 1 83 ? 22.270 -2.171 -39.528 1.00 96.44 83 GLN A N 1
ATOM 644 C CA . GLN A 1 83 ? 23.011 -3.424 -39.674 1.00 96.44 83 GLN A CA 1
ATOM 645 C C . GLN A 1 83 ? 22.647 -4.140 -40.985 1.00 96.44 83 GLN A C 1
ATOM 647 O O . GLN A 1 83 ? 23.528 -4.466 -41.772 1.00 96.44 83 GLN A O 1
ATOM 652 N N . GLN A 1 84 ? 21.351 -4.259 -41.295 1.00 97.00 84 GLN A N 1
ATOM 653 C CA . GLN A 1 84 ? 20.880 -4.872 -42.543 1.00 97.00 84 GLN A CA 1
ATOM 654 C C . GLN A 1 84 ? 21.410 -4.170 -43.801 1.00 97.00 84 GLN A C 1
ATOM 656 O O . GLN A 1 84 ? 21.739 -4.834 -44.781 1.00 97.00 84 GLN A O 1
ATOM 661 N N . LYS A 1 85 ? 21.502 -2.833 -43.802 1.00 95.56 85 LYS A N 1
ATOM 662 C CA . LYS A 1 85 ? 22.042 -2.077 -44.946 1.00 95.56 85 LYS A CA 1
ATOM 663 C C . LYS A 1 85 ? 23.530 -2.330 -45.168 1.00 95.56 85 LYS A C 1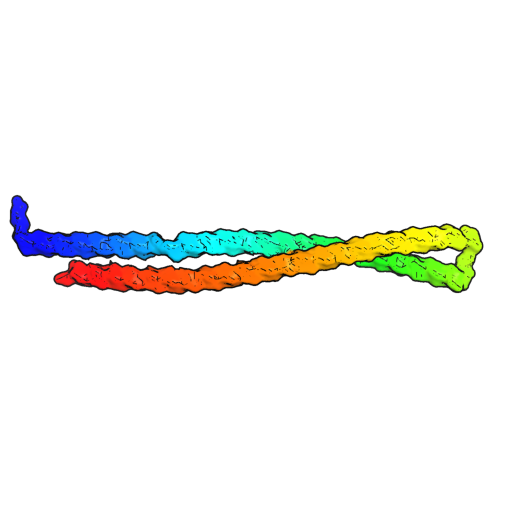
ATOM 665 O O . LYS A 1 85 ? 23.952 -2.399 -46.324 1.00 95.56 85 LYS A O 1
ATOM 670 N N . ILE A 1 86 ? 24.301 -2.440 -44.084 1.00 95.12 86 ILE A N 1
ATOM 671 C CA . ILE A 1 86 ? 25.728 -2.774 -44.143 1.00 95.12 86 ILE A CA 1
ATOM 672 C C . ILE A 1 86 ? 25.899 -4.205 -44.653 1.00 95.12 86 ILE A C 1
ATOM 674 O O . ILE A 1 86 ? 26.618 -4.413 -45.628 1.00 95.12 86 ILE A O 1
ATOM 678 N N . ASP A 1 87 ? 25.186 -5.163 -44.059 1.00 94.81 87 ASP A N 1
ATOM 679 C CA . ASP A 1 87 ? 25.302 -6.587 -44.390 1.00 94.81 87 ASP A CA 1
ATOM 680 C C . ASP A 1 87 ? 24.891 -6.880 -45.842 1.00 94.81 87 ASP A C 1
ATOM 682 O O . ASP A 1 87 ? 25.495 -7.713 -46.514 1.00 94.81 87 ASP A O 1
ATOM 686 N N . ALA A 1 88 ? 23.894 -6.155 -46.360 1.00 95.81 88 ALA A N 1
ATOM 687 C CA . ALA A 1 88 ? 23.453 -6.263 -47.748 1.00 95.81 88 ALA A CA 1
ATOM 688 C C . ALA A 1 88 ? 24.367 -5.530 -48.754 1.00 95.81 88 ALA A C 1
ATOM 690 O O . ALA A 1 88 ? 24.078 -5.536 -49.951 1.00 95.81 88 ALA A O 1
ATOM 691 N N . GLY A 1 89 ? 25.426 -4.849 -48.297 1.00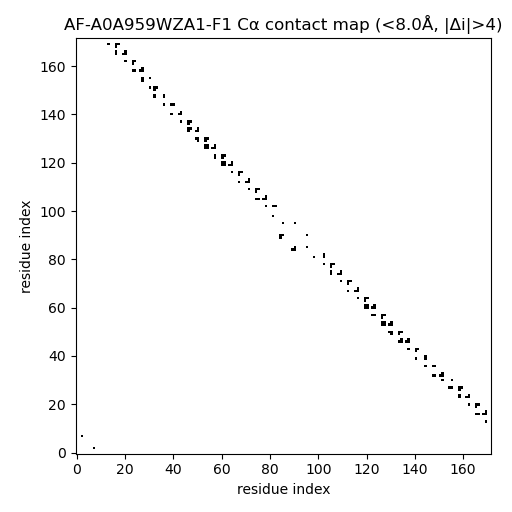 92.62 89 GLY A N 1
ATOM 692 C CA . GLY A 1 89 ? 26.324 -4.070 -49.157 1.00 92.62 89 GLY A CA 1
ATOM 693 C C . GLY A 1 89 ? 25.641 -2.891 -49.863 1.00 92.62 89 GLY A C 1
ATOM 694 O O . GLY A 1 89 ? 26.149 -2.386 -50.861 1.00 92.62 89 GLY A O 1
ATOM 695 N N . MET A 1 90 ? 24.486 -2.438 -49.366 1.00 91.00 90 MET A N 1
ATOM 696 C CA . MET A 1 90 ? 23.664 -1.393 -49.994 1.00 91.00 90 MET A CA 1
ATOM 697 C C . MET A 1 90 ? 24.116 0.034 -49.633 1.00 91.00 90 MET A C 1
ATOM 699 O O . MET A 1 90 ? 23.392 0.999 -49.886 1.00 9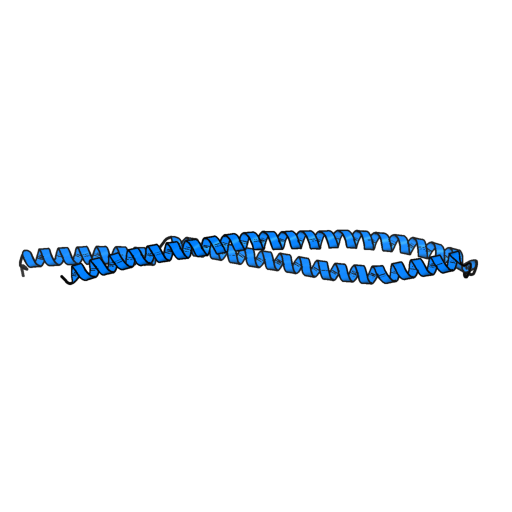1.00 90 MET A O 1
ATOM 703 N N . ILE A 1 91 ? 25.293 0.191 -49.019 1.00 92.12 91 ILE A N 1
ATOM 704 C CA . ILE A 1 91 ? 25.827 1.475 -48.559 1.00 92.12 91 ILE A CA 1
ATOM 705 C C . ILE A 1 91 ? 27.044 1.912 -49.379 1.00 92.12 91 ILE A C 1
ATOM 707 O O . ILE A 1 91 ? 27.950 1.134 -49.662 1.00 92.12 91 ILE A O 1
ATOM 711 N N . ALA A 1 92 ? 27.082 3.193 -49.752 1.00 92.69 92 ALA A N 1
ATOM 712 C CA . ALA A 1 92 ? 28.249 3.778 -50.403 1.00 92.69 92 ALA A CA 1
ATOM 713 C C . ALA A 1 92 ? 29.457 3.786 -49.450 1.00 92.69 92 ALA A C 1
ATOM 715 O O . ALA A 1 92 ? 29.308 4.108 -48.272 1.00 92.69 92 ALA A O 1
ATOM 716 N N . ALA A 1 93 ? 30.668 3.546 -49.965 1.00 91.62 93 ALA A N 1
ATOM 717 C CA . ALA A 1 93 ? 31.893 3.472 -49.156 1.00 91.62 93 ALA A CA 1
ATOM 718 C C . ALA A 1 93 ? 32.109 4.696 -48.241 1.00 91.62 93 ALA A C 1
ATOM 720 O O . ALA A 1 93 ? 32.504 4.554 -47.089 1.00 91.62 93 ALA A O 1
ATOM 721 N N . LYS A 1 94 ? 31.771 5.902 -48.719 1.00 94.50 94 LYS A N 1
ATOM 722 C CA . LYS A 1 94 ? 31.869 7.146 -47.934 1.00 94.50 94 LYS A CA 1
ATOM 723 C C . LYS A 1 94 ? 30.912 7.191 -46.730 1.00 94.50 94 LYS A C 1
ATOM 725 O O . LYS A 1 94 ? 31.189 7.892 -45.765 1.00 94.50 94 LYS A O 1
ATOM 730 N N . ALA A 1 95 ? 29.785 6.486 -46.796 1.00 94.25 95 ALA A N 1
ATOM 731 C CA . ALA A 1 95 ? 28.768 6.459 -45.745 1.00 94.25 95 ALA A CA 1
ATOM 732 C C . ALA A 1 95 ? 28.943 5.286 -44.763 1.00 94.25 95 ALA A C 1
ATOM 734 O O . ALA A 1 95 ? 28.283 5.277 -43.727 1.00 94.25 95 ALA A O 1
ATOM 735 N N . LEU A 1 96 ? 29.837 4.332 -45.055 1.00 94.62 96 LEU A N 1
ATOM 736 C CA . LEU A 1 96 ? 30.057 3.151 -44.218 1.00 94.62 96 LEU A CA 1
ATOM 737 C C . LEU A 1 96 ? 30.550 3.521 -42.814 1.00 94.62 96 LEU A C 1
ATOM 739 O O . LEU A 1 96 ? 29.924 3.118 -41.840 1.00 94.62 96 LEU A O 1
ATOM 743 N N . GLN A 1 97 ? 31.621 4.314 -42.707 1.00 96.00 97 GLN A N 1
ATOM 744 C CA . GLN A 1 97 ? 32.179 4.689 -41.403 1.00 96.00 97 GLN A CA 1
ATOM 745 C C . GLN A 1 97 ? 31.170 5.461 -40.530 1.00 96.00 97 GLN A C 1
ATOM 747 O O . GLN A 1 97 ? 30.918 5.009 -39.418 1.00 96.00 97 GLN A O 1
ATOM 752 N N . PRO A 1 98 ? 30.483 6.514 -41.029 1.00 96.50 98 PRO A N 1
ATOM 753 C CA . PRO A 1 98 ? 29.434 7.177 -40.252 1.00 96.50 98 PRO A CA 1
ATOM 754 C C . PRO A 1 98 ? 28.318 6.240 -39.769 1.00 96.50 98 PRO A C 1
ATOM 756 O O . PRO A 1 98 ? 27.788 6.428 -38.677 1.00 96.50 98 PRO A O 1
ATOM 759 N N . MET A 1 99 ? 27.936 5.238 -40.571 1.00 96.25 99 MET A N 1
ATOM 760 C CA . MET A 1 99 ? 26.899 4.281 -40.174 1.00 96.25 99 MET A CA 1
ATOM 761 C C . MET A 1 99 ? 27.399 3.283 -39.118 1.00 96.25 99 MET A C 1
ATOM 763 O O . MET A 1 99 ? 26.615 2.881 -38.260 1.00 96.25 99 MET A O 1
ATOM 767 N N . LEU A 1 100 ? 28.679 2.897 -39.153 1.00 96.75 100 LEU A N 1
ATOM 768 C CA . LEU A 1 100 ? 29.301 2.074 -38.110 1.00 96.75 100 LEU A CA 1
ATOM 769 C C . LEU A 1 100 ? 29.363 2.824 -36.774 1.00 96.75 100 LEU A C 1
ATOM 771 O O . LEU A 1 100 ? 28.944 2.269 -35.758 1.00 96.75 100 LEU A O 1
ATOM 775 N N . ASP A 1 101 ? 29.782 4.091 -36.794 1.00 97.75 101 ASP A N 1
ATOM 776 C CA . ASP A 1 101 ? 29.819 4.944 -35.600 1.00 97.75 101 ASP A CA 1
ATOM 777 C C . ASP A 1 101 ? 28.403 5.110 -35.009 1.00 97.75 101 ASP A C 1
ATOM 779 O O . ASP A 1 101 ? 28.181 4.988 -33.804 1.00 97.75 101 ASP A O 1
ATOM 783 N N . GLU A 1 102 ? 27.394 5.315 -35.866 1.00 97.38 102 GLU A N 1
ATOM 784 C CA . GLU A 1 102 ? 25.993 5.382 -35.442 1.00 97.38 102 GLU A CA 1
ATOM 785 C C . GLU A 1 102 ? 25.505 4.071 -34.801 1.00 97.38 102 GLU A C 1
ATOM 787 O O . GLU A 1 102 ? 24.779 4.107 -33.806 1.00 97.38 102 GLU A O 1
ATOM 792 N N . ILE A 1 103 ? 25.884 2.912 -35.349 1.00 98.06 103 ILE A N 1
ATOM 793 C CA . ILE A 1 103 ? 25.556 1.601 -34.771 1.00 98.06 103 ILE A CA 1
ATOM 794 C C . ILE A 1 103 ? 26.158 1.458 -33.372 1.00 98.06 103 ILE A C 1
ATOM 796 O O . ILE A 1 103 ? 25.467 0.992 -32.465 1.00 98.06 103 ILE A O 1
ATOM 800 N N . GLU A 1 104 ? 27.415 1.860 -33.180 1.00 98.19 104 GLU A N 1
ATOM 801 C CA . GLU A 1 104 ? 28.074 1.822 -31.873 1.00 98.19 104 GLU A CA 1
ATOM 802 C C . GLU A 1 104 ? 27.351 2.720 -30.861 1.00 98.19 104 GLU A C 1
ATOM 804 O O . GLU A 1 104 ? 26.992 2.268 -29.771 1.00 98.19 104 GLU A O 1
ATOM 809 N N . HIS A 1 105 ? 27.019 3.951 -31.258 1.00 98.12 105 HIS A N 1
ATOM 810 C CA . HIS A 1 105 ? 26.227 4.859 -30.430 1.00 98.12 105 HIS A CA 1
ATOM 811 C C . HIS A 1 105 ? 24.841 4.298 -30.084 1.00 98.12 105 HIS A C 1
ATOM 813 O O . HIS A 1 105 ? 24.399 4.409 -28.938 1.00 98.12 105 HIS A O 1
ATOM 819 N N . LEU A 1 106 ? 24.148 3.677 -31.045 1.00 98.38 106 LEU A N 1
ATOM 820 C CA . LEU A 1 106 ? 22.846 3.048 -30.809 1.00 98.38 106 LEU A CA 1
ATOM 821 C C . LEU A 1 106 ? 22.951 1.884 -29.825 1.00 98.38 106 LEU A C 1
ATOM 823 O O . LEU A 1 106 ? 22.100 1.780 -28.947 1.00 98.38 106 LEU A O 1
A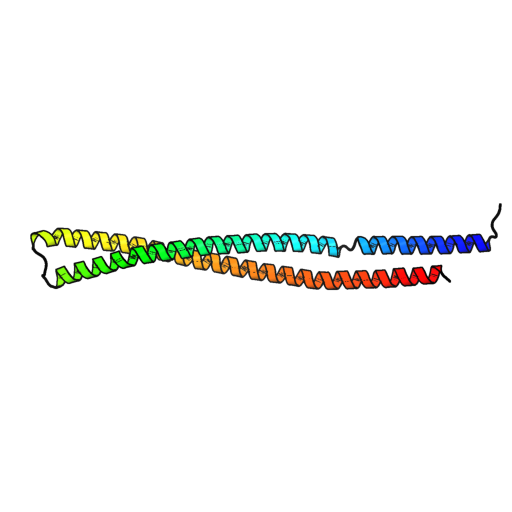TOM 827 N N . ARG A 1 107 ? 23.986 1.042 -29.930 1.00 98.44 107 ARG A N 1
ATOM 828 C CA . ARG A 1 107 ? 24.228 -0.051 -28.974 1.00 98.44 107 ARG A CA 1
ATOM 829 C C . ARG A 1 107 ? 24.439 0.482 -27.561 1.00 98.44 107 ARG A C 1
ATOM 831 O O . ARG A 1 107 ? 23.805 -0.022 -26.642 1.00 98.44 107 ARG A O 1
ATOM 838 N N . GLY A 1 108 ? 25.256 1.527 -27.405 1.00 98.44 108 GLY A N 1
ATOM 839 C CA . GLY A 1 108 ? 25.465 2.178 -26.110 1.00 98.44 108 GLY A CA 1
ATOM 840 C C . GLY A 1 108 ? 24.166 2.733 -25.521 1.00 98.44 108 GLY A C 1
ATOM 841 O O . GLY A 1 108 ? 23.830 2.434 -24.381 1.00 98.44 108 GLY A O 1
ATOM 842 N N . ARG A 1 109 ? 23.383 3.473 -26.319 1.00 98.00 109 ARG A N 1
ATOM 843 C CA . ARG A 1 109 ? 22.087 4.016 -25.876 1.00 98.00 109 ARG A CA 1
ATOM 844 C C . ARG A 1 109 ? 21.088 2.919 -25.501 1.00 98.00 109 ARG A C 1
ATOM 846 O O . ARG A 1 109 ? 20.373 3.080 -24.520 1.00 98.00 109 ARG A O 1
ATOM 853 N N . ILE A 1 110 ? 21.007 1.847 -26.288 1.00 98.56 110 ILE A N 1
ATOM 854 C CA . ILE A 1 110 ? 20.113 0.714 -26.016 1.00 98.56 110 ILE A CA 1
ATOM 855 C C . ILE A 1 110 ? 20.498 0.050 -24.695 1.00 98.56 110 ILE A C 1
ATOM 857 O O . ILE A 1 110 ? 19.617 -0.128 -23.867 1.00 98.56 110 ILE A O 1
ATOM 861 N N . ALA A 1 111 ? 21.786 -0.222 -24.468 1.00 98.50 111 ALA A N 1
ATOM 862 C CA . ALA A 1 111 ? 22.252 -0.806 -23.211 1.00 98.50 111 ALA A CA 1
ATOM 863 C C . ALA A 1 111 ? 21.862 0.063 -22.004 1.00 98.50 111 ALA A C 1
ATOM 865 O O . ALA A 1 111 ? 21.258 -0.432 -21.063 1.00 98.50 111 ALA A O 1
ATOM 866 N N . THR A 1 112 ? 22.090 1.380 -22.069 1.00 98.31 112 THR A N 1
ATOM 867 C CA . THR A 1 112 ? 21.682 2.297 -20.990 1.00 98.31 112 THR A CA 1
ATOM 868 C C . THR A 1 112 ? 20.169 2.301 -20.750 1.00 98.31 112 THR A C 1
ATOM 870 O O . THR A 1 112 ? 19.731 2.353 -19.602 1.00 98.31 112 THR A O 1
ATOM 873 N N . LEU A 1 113 ? 19.357 2.263 -21.812 1.00 98.31 113 LEU A N 1
ATOM 874 C CA . LEU A 1 113 ? 17.898 2.199 -21.684 1.00 98.31 113 LEU A CA 1
ATOM 875 C C . LEU A 1 113 ? 17.433 0.859 -21.099 1.00 98.31 113 LEU A C 1
ATOM 877 O O . LEU A 1 113 ? 16.495 0.852 -20.314 1.00 98.31 113 LEU A O 1
ATOM 881 N N . GLU A 1 114 ? 18.081 -0.252 -21.450 1.00 98.25 114 GLU A N 1
ATOM 882 C CA . GLU A 1 114 ? 17.780 -1.584 -20.907 1.00 98.25 114 GLU A CA 1
ATOM 883 C C . GLU A 1 114 ? 18.144 -1.685 -19.426 1.00 98.25 114 GLU A C 1
ATOM 885 O O . GLU A 1 114 ? 17.332 -2.167 -18.641 1.00 98.25 114 GLU A O 1
ATOM 890 N N . ASP A 1 115 ? 19.307 -1.163 -19.030 1.00 98.44 115 ASP A N 1
ATOM 891 C CA . ASP A 1 115 ? 19.700 -1.076 -17.621 1.00 98.44 115 ASP A CA 1
ATOM 892 C C . ASP A 1 115 ? 18.677 -0.243 -16.831 1.00 98.44 115 ASP A C 1
ATOM 894 O O . ASP A 1 115 ? 18.166 -0.678 -15.801 1.00 98.44 115 ASP A O 1
ATOM 898 N N . THR A 1 116 ? 18.287 0.916 -17.376 1.00 98.19 116 THR A N 1
ATOM 899 C CA . THR A 1 116 ? 17.258 1.777 -16.772 1.00 98.19 116 THR A CA 1
ATOM 900 C C . THR A 1 116 ? 15.910 1.054 -16.668 1.00 98.19 116 THR A C 1
ATOM 902 O O . THR A 1 116 ? 15.233 1.152 -15.648 1.00 98.19 116 THR A O 1
ATOM 905 N N . GLN A 1 117 ? 15.507 0.311 -17.704 1.00 97.94 117 GLN A N 1
ATOM 906 C CA . GLN A 1 117 ? 14.263 -0.460 -17.703 1.00 97.94 117 GLN A CA 1
ATOM 907 C C . GLN A 1 117 ? 14.266 -1.520 -16.596 1.00 97.94 117 GLN A C 1
ATOM 909 O O . GLN A 1 117 ? 13.263 -1.661 -15.900 1.00 97.94 117 GLN A O 1
ATOM 914 N N . LEU A 1 118 ? 15.375 -2.243 -16.411 1.00 98.38 118 LEU A N 1
ATOM 915 C CA . LEU A 1 118 ? 15.500 -3.252 -15.357 1.00 98.38 118 LEU A CA 1
ATOM 916 C C . LEU A 1 118 ? 15.386 -2.635 -13.958 1.00 98.38 118 LEU A C 1
ATOM 918 O O . LEU A 1 118 ? 14.667 -3.177 -13.119 1.00 98.38 118 LEU A O 1
ATOM 922 N N . ASP A 1 119 ? 16.021 -1.485 -13.729 1.00 98.44 119 ASP A N 1
ATOM 923 C CA . ASP A 1 119 ? 15.917 -0.761 -12.458 1.00 98.44 119 ASP A CA 1
ATOM 924 C C . ASP A 1 119 ? 14.467 -0.327 -12.167 1.00 98.44 119 ASP A C 1
ATOM 926 O O . ASP A 1 119 ? 13.969 -0.495 -11.051 1.00 98.44 119 ASP A O 1
ATOM 930 N N . ILE A 1 120 ? 13.749 0.176 -13.179 1.00 98.56 120 ILE A N 1
ATOM 931 C CA . ILE A 1 120 ? 12.336 0.562 -13.041 1.00 98.56 120 ILE A CA 1
ATOM 932 C C . ILE A 1 120 ? 11.455 -0.663 -12.775 1.00 98.56 120 ILE A C 1
ATOM 934 O O . ILE A 1 120 ? 10.574 -0.610 -11.918 1.00 98.56 120 ILE A O 1
ATOM 938 N N . MET A 1 121 ? 11.691 -1.779 -13.471 1.00 98.31 121 MET A N 1
ATOM 939 C CA . MET A 1 121 ? 10.956 -3.025 -13.237 1.00 98.31 121 MET A CA 1
ATOM 940 C C . MET A 1 121 ? 11.136 -3.518 -11.796 1.00 98.31 121 MET A C 1
ATOM 942 O O . MET A 1 121 ? 10.154 -3.910 -11.164 1.00 98.31 121 MET A O 1
ATOM 946 N N . GLN A 1 122 ? 12.355 -3.433 -11.251 1.00 98.50 122 GLN A N 1
ATOM 947 C CA . GLN A 1 122 ? 12.609 -3.740 -9.843 1.00 98.50 122 GLN A CA 1
ATOM 948 C C . GLN A 1 122 ? 11.831 -2.795 -8.918 1.00 98.50 122 GLN A C 1
ATOM 950 O O . GLN A 1 122 ? 11.207 -3.245 -7.960 1.00 98.50 122 GLN A O 1
ATOM 955 N N . GLN A 1 123 ? 11.796 -1.496 -9.228 1.00 98.44 123 GLN A N 1
ATOM 956 C CA . GLN A 1 123 ? 11.024 -0.524 -8.452 1.00 98.44 123 GLN A CA 1
ATOM 957 C C . GLN A 1 123 ? 9.515 -0.834 -8.462 1.00 98.44 123 GLN A C 1
ATOM 959 O O . GLN A 1 123 ? 8.856 -0.730 -7.425 1.00 98.44 123 GLN A O 1
ATOM 964 N N . VAL A 1 124 ? 8.952 -1.240 -9.605 1.00 98.62 124 VAL A N 1
ATOM 965 C CA . VAL A 1 124 ? 7.543 -1.662 -9.707 1.00 98.62 124 VAL A CA 1
ATOM 966 C C . VAL A 1 124 ? 7.274 -2.890 -8.832 1.00 98.62 124 VAL A C 1
ATOM 968 O O . VAL A 1 124 ? 6.259 -2.932 -8.124 1.00 98.62 124 VAL A O 1
ATOM 971 N N . GLU A 1 125 ? 8.172 -3.878 -8.845 1.00 98.56 125 GLU A N 1
ATOM 972 C CA . GLU A 1 125 ? 8.063 -5.078 -8.009 1.00 98.56 125 GLU A CA 1
ATOM 973 C C . GLU A 1 125 ? 8.130 -4.731 -6.512 1.00 98.56 125 GLU A C 1
ATOM 975 O O . GLU A 1 125 ? 7.256 -5.140 -5.740 1.00 98.56 125 GLU A O 1
ATOM 980 N N . ASP A 1 126 ? 9.094 -3.903 -6.111 1.00 98.56 126 ASP A N 1
ATOM 981 C CA . ASP A 1 126 ? 9.302 -3.488 -4.721 1.00 98.56 126 ASP A CA 1
ATOM 982 C C . ASP A 1 126 ? 8.101 -2.711 -4.160 1.00 98.56 126 ASP A C 1
ATOM 984 O O . ASP A 1 126 ? 7.640 -2.964 -3.036 1.00 98.56 126 ASP A O 1
ATOM 988 N N . GLU A 1 127 ? 7.547 -1.776 -4.936 1.00 98.44 127 GLU A N 1
ATOM 989 C CA . GLU A 1 127 ? 6.373 -1.001 -4.521 1.00 98.44 127 GLU A CA 1
ATOM 990 C C . GLU A 1 127 ? 5.099 -1.856 -4.502 1.00 98.44 127 GLU A C 1
ATOM 992 O O . GLU A 1 127 ? 4.237 -1.668 -3.635 1.00 98.44 127 GLU A O 1
ATOM 997 N N . THR A 1 128 ? 4.994 -2.852 -5.388 1.00 98.50 128 THR A N 1
ATOM 998 C CA . THR A 1 128 ? 3.910 -3.846 -5.350 1.00 98.50 128 THR A CA 1
ATOM 999 C C . THR A 1 128 ? 3.978 -4.675 -4.073 1.00 98.50 128 THR A C 1
ATOM 1001 O O . THR A 1 128 ? 3.005 -4.713 -3.316 1.00 98.50 128 THR A O 1
ATOM 1004 N N . ALA A 1 129 ? 5.141 -5.256 -3.769 1.00 98.69 129 ALA A N 1
ATOM 1005 C CA . ALA A 1 129 ? 5.353 -6.038 -2.554 1.00 98.69 129 ALA A CA 1
ATOM 1006 C C . ALA A 1 129 ? 5.102 -5.204 -1.285 1.00 98.69 129 ALA A C 1
ATOM 1008 O O . ALA A 1 129 ? 4.500 -5.680 -0.314 1.00 98.69 129 ALA A O 1
ATOM 1009 N N . THR A 1 130 ? 5.514 -3.934 -1.299 1.00 98.56 130 THR A N 1
ATOM 1010 C CA . THR A 1 130 ? 5.257 -2.984 -0.210 1.00 98.56 130 THR A CA 1
ATOM 1011 C C . THR A 1 130 ? 3.760 -2.736 -0.029 1.00 98.56 130 THR A C 1
ATOM 1013 O O . THR A 1 130 ? 3.256 -2.825 1.096 1.00 98.56 130 THR A O 1
ATOM 1016 N N . SER A 1 131 ? 3.030 -2.468 -1.115 1.00 98.44 131 SER A N 1
ATOM 1017 C CA . SER A 1 131 ? 1.579 -2.253 -1.080 1.00 98.44 131 SER A CA 1
ATOM 1018 C C . SER A 1 131 ? 0.836 -3.475 -0.531 1.00 98.44 131 SER A C 1
ATOM 1020 O O . SER A 1 131 ? 0.005 -3.339 0.373 1.00 98.44 131 SER A O 1
ATOM 1022 N N . ASP A 1 132 ? 1.194 -4.674 -0.996 1.00 98.56 132 ASP A N 1
ATOM 1023 C CA . ASP A 1 132 ? 0.568 -5.932 -0.582 1.00 98.56 132 ASP A CA 1
ATOM 1024 C C . ASP A 1 132 ? 0.811 -6.238 0.898 1.00 98.56 132 ASP A C 1
ATOM 1026 O O . ASP A 1 132 ? -0.117 -6.600 1.634 1.00 98.56 132 ASP A O 1
ATOM 1030 N N . LYS A 1 133 ? 2.042 -6.023 1.376 1.00 98.69 133 LYS A N 1
ATOM 1031 C CA . LYS A 1 133 ? 2.387 -6.179 2.793 1.00 98.69 133 LYS A CA 1
ATOM 1032 C C . LYS A 1 133 ? 1.562 -5.243 3.678 1.00 98.69 133 LYS A C 1
ATOM 1034 O O . LYS A 1 133 ? 0.993 -5.688 4.677 1.00 98.69 133 LYS A O 1
ATOM 1039 N N . LEU A 1 134 ? 1.465 -3.964 3.313 1.00 98.75 134 LEU A N 1
ATOM 1040 C CA . LEU A 1 134 ? 0.689 -2.979 4.072 1.00 98.75 134 LEU A CA 1
ATOM 1041 C C . LEU A 1 134 ? -0.813 -3.297 4.038 1.00 98.75 134 LEU A C 1
ATOM 1043 O O . LEU A 1 134 ? -1.509 -3.140 5.044 1.00 98.75 134 LEU A O 1
ATOM 1047 N N . ALA A 1 135 ? -1.326 -3.791 2.908 1.00 98.56 135 ALA A N 1
ATOM 1048 C CA . ALA A 1 135 ? -2.712 -4.235 2.788 1.00 98.56 135 ALA A CA 1
ATOM 1049 C C . ALA A 1 135 ? -3.013 -5.439 3.697 1.00 98.56 135 ALA A C 1
ATOM 1051 O O . ALA A 1 135 ? -4.066 -5.472 4.347 1.00 98.56 135 ALA A O 1
ATOM 1052 N N . ALA A 1 136 ? -2.086 -6.397 3.793 1.00 98.69 136 ALA A N 1
ATOM 1053 C CA . ALA A 1 136 ? -2.194 -7.531 4.706 1.00 98.69 136 ALA A CA 1
ATOM 1054 C C . ALA A 1 136 ? -2.189 -7.083 6.179 1.00 98.69 136 ALA A C 1
ATOM 1056 O O . ALA A 1 136 ? -3.043 -7.518 6.956 1.00 98.69 136 ALA A O 1
ATOM 1057 N N . GLU A 1 137 ? -1.299 -6.159 6.552 1.00 98.56 137 GLU A N 1
ATOM 1058 C CA . GLU A 1 137 ? -1.261 -5.577 7.900 1.00 98.56 137 GLU A CA 1
ATOM 1059 C C . GLU A 1 137 ? -2.571 -4.849 8.234 1.00 98.56 137 GLU A C 1
ATOM 1061 O O . GLU A 1 137 ? -3.184 -5.101 9.277 1.00 98.56 137 GLU A O 1
ATOM 1066 N N . ARG A 1 138 ? -3.077 -4.020 7.310 1.00 98.69 138 ARG A N 1
ATOM 1067 C CA . ARG A 1 138 ? -4.359 -3.320 7.472 1.00 98.69 138 ARG A CA 1
ATOM 1068 C C . ARG A 1 138 ? -5.512 -4.297 7.688 1.00 98.69 138 ARG A C 1
ATOM 1070 O O . ARG A 1 138 ? -6.358 -4.057 8.547 1.00 98.69 138 ARG A O 1
ATOM 1077 N N . LYS A 1 139 ? -5.546 -5.411 6.951 1.00 98.62 139 LYS A N 1
ATOM 1078 C CA . LYS A 1 139 ? -6.558 -6.466 7.125 1.00 98.62 139 LYS A CA 1
ATOM 1079 C C . LYS A 1 139 ? -6.480 -7.109 8.516 1.00 98.62 139 LYS A C 1
ATOM 1081 O O . LYS A 1 139 ? -7.522 -7.419 9.103 1.00 98.62 139 LYS A O 1
ATOM 1086 N N . GLY A 1 140 ? -5.273 -7.284 9.053 1.00 98.50 140 GLY A N 1
ATOM 1087 C CA . GLY A 1 140 ? -5.053 -7.723 10.433 1.00 98.50 140 GLY A CA 1
ATOM 1088 C C . GLY A 1 140 ? -5.662 -6.751 11.448 1.00 98.50 140 GLY A C 1
ATOM 1089 O O . GLY A 1 140 ? -6.458 -7.164 12.291 1.00 98.50 140 GLY A O 1
ATOM 1090 N N . ILE A 1 141 ? -5.380 -5.452 11.301 1.00 98.62 141 ILE A N 1
ATOM 1091 C CA . ILE A 1 141 ? -5.955 -4.393 12.148 1.00 98.62 141 ILE A CA 1
ATOM 1092 C C . ILE A 1 141 ? -7.484 -4.371 12.065 1.00 98.62 141 ILE A C 1
ATOM 1094 O O . ILE A 1 141 ? -8.155 -4.339 13.092 1.00 98.62 141 ILE A O 1
ATOM 1098 N N . GLU A 1 142 ? -8.057 -4.451 10.864 1.00 98.56 142 GLU A N 1
ATOM 1099 C CA . GLU A 1 142 ? -9.513 -4.485 10.686 1.00 98.56 142 GLU A CA 1
ATOM 1100 C C . GLU A 1 142 ? -10.160 -5.708 11.343 1.00 98.56 142 GLU A C 1
ATOM 1102 O O . GLU A 1 142 ? -11.280 -5.620 11.843 1.00 98.56 142 GLU A O 1
ATOM 1107 N N . THR A 1 143 ? -9.469 -6.847 11.364 1.00 98.62 143 THR A N 1
ATOM 1108 C CA . THR A 1 143 ? -9.946 -8.051 12.057 1.00 98.62 143 THR A CA 1
ATOM 1109 C C . THR A 1 143 ? -9.939 -7.836 13.568 1.00 98.62 143 THR A C 1
ATOM 1111 O O . THR A 1 143 ? -10.978 -8.004 14.201 1.00 98.62 143 THR A O 1
ATOM 1114 N N . ALA A 1 144 ? -8.834 -7.329 14.123 1.00 98.25 144 ALA A N 1
ATOM 1115 C CA . ALA A 1 144 ? -8.744 -6.991 15.544 1.00 98.25 144 ALA A CA 1
ATOM 1116 C C . ALA A 1 144 ? -9.805 -5.959 15.974 1.00 98.25 144 ALA A C 1
ATOM 1118 O O . ALA A 1 144 ? -10.387 -6.073 17.051 1.00 98.25 144 ALA A O 1
ATOM 1119 N N . MET A 1 145 ? -10.108 -4.974 15.121 1.00 98.56 145 MET A N 1
ATOM 1120 C CA . MET A 1 145 ? -11.182 -4.009 15.371 1.00 98.56 145 MET A CA 1
ATOM 1121 C C . MET A 1 145 ? -12.562 -4.675 15.438 1.00 98.56 145 MET A C 1
ATOM 1123 O O . MET A 1 145 ? -13.354 -4.325 16.311 1.00 98.56 145 MET A O 1
ATOM 1127 N N . ARG A 1 146 ? -12.868 -5.627 14.543 1.00 98.56 146 ARG A N 1
ATOM 1128 C CA . ARG A 1 146 ? -14.146 -6.364 14.570 1.00 98.56 146 ARG A CA 1
ATOM 1129 C C . ARG A 1 146 ? -14.288 -7.178 15.853 1.00 98.56 146 ARG A C 1
ATOM 1131 O O . ARG A 1 146 ? -15.333 -7.103 16.495 1.00 98.56 146 ARG A O 1
ATOM 1138 N N . ASP A 1 147 ? -13.238 -7.885 16.256 1.00 98.19 147 ASP A N 1
ATOM 1139 C CA . ASP A 1 147 ? -13.249 -8.680 17.489 1.00 98.19 147 ASP A CA 1
ATOM 1140 C C . ASP A 1 147 ? -13.450 -7.791 18.722 1.00 98.19 147 ASP A C 1
ATOM 1142 O O . ASP A 1 147 ? -14.254 -8.095 19.606 1.00 98.19 147 ASP A O 1
ATOM 1146 N N . LEU A 1 148 ? -12.783 -6.636 18.751 1.00 98.25 148 LEU A N 1
ATOM 1147 C CA . LEU A 1 148 ? -12.904 -5.672 19.838 1.00 98.25 148 LEU A CA 1
ATOM 1148 C C . LEU A 1 148 ? -14.290 -5.008 19.891 1.00 98.25 148 LEU A C 1
ATOM 1150 O O . LEU A 1 148 ? -14.808 -4.762 20.979 1.00 98.25 148 LEU A O 1
ATOM 1154 N N . LEU A 1 149 ? -14.928 -4.762 18.741 1.00 98.19 149 LEU A N 1
ATOM 1155 C CA . LEU A 1 149 ? -16.321 -4.302 18.690 1.00 98.19 149 LEU A CA 1
ATOM 1156 C C . LEU A 1 149 ? -17.269 -5.329 19.318 1.00 98.19 149 LEU A C 1
ATOM 1158 O O . LEU A 1 149 ? -18.128 -4.954 20.115 1.00 98.19 149 LEU A O 1
ATOM 1162 N N . VAL A 1 150 ? -17.080 -6.620 19.028 1.00 98.38 150 VAL A N 1
ATOM 1163 C CA . VAL A 1 150 ? -17.872 -7.697 19.643 1.00 98.38 150 VAL A CA 1
ATOM 1164 C C . VAL A 1 150 ? -17.673 -7.727 21.163 1.00 98.38 150 VAL A C 1
ATOM 1166 O O . VAL A 1 150 ? -18.650 -7.846 21.906 1.00 98.38 150 VAL A O 1
ATOM 1169 N N . GLN A 1 151 ? -16.433 -7.578 21.640 1.00 97.62 151 GLN A N 1
ATOM 1170 C CA . GLN A 1 151 ? -16.126 -7.520 23.075 1.00 97.62 151 GLN A CA 1
ATOM 1171 C C . GLN A 1 151 ? -16.776 -6.311 23.755 1.00 97.62 151 GLN A C 1
ATOM 1173 O O . GLN A 1 151 ? -17.453 -6.474 24.772 1.00 97.62 151 GLN A O 1
ATOM 1178 N N . ARG A 1 152 ? -16.645 -5.121 23.157 1.00 97.94 152 ARG A N 1
ATOM 1179 C CA . ARG A 1 152 ? -17.281 -3.888 23.636 1.00 97.94 152 ARG A CA 1
ATOM 1180 C C . ARG A 1 152 ? -18.793 -4.055 23.745 1.00 97.94 152 ARG A C 1
ATOM 1182 O O . ARG A 1 152 ? -19.378 -3.703 24.764 1.00 97.94 152 ARG A O 1
ATOM 1189 N N . ASP A 1 153 ? -19.429 -4.586 22.705 1.00 98.00 153 ASP A N 1
ATOM 1190 C CA . ASP A 1 153 ? -20.884 -4.730 22.655 1.00 98.00 153 ASP A CA 1
ATOM 1191 C C . ASP A 1 153 ? -21.385 -5.745 23.684 1.00 98.00 153 ASP A C 1
ATOM 1193 O O . ASP A 1 153 ? -22.423 -5.529 24.313 1.00 98.00 153 ASP A O 1
ATOM 1197 N N . LYS A 1 154 ? -20.630 -6.826 23.908 1.00 98.00 154 LYS A N 1
ATOM 1198 C CA . LYS A 1 154 ? -20.908 -7.779 24.984 1.00 98.00 154 LYS A CA 1
ATOM 1199 C C . LYS A 1 154 ? -20.813 -7.107 26.357 1.00 98.00 154 LYS A C 1
ATOM 1201 O O . LYS A 1 154 ? -21.769 -7.186 27.125 1.00 98.00 154 LYS A O 1
ATOM 1206 N N . ALA A 1 155 ? -19.717 -6.401 26.637 1.00 97.38 155 ALA A N 1
ATOM 1207 C CA . ALA A 1 155 ? -19.522 -5.697 27.905 1.00 97.38 155 ALA A CA 1
ATOM 1208 C C . ALA A 1 155 ? -20.608 -4.633 28.144 1.00 97.38 155 ALA A C 1
ATOM 1210 O O . ALA A 1 155 ? -21.142 -4.517 29.247 1.00 97.38 155 ALA A O 1
ATOM 1211 N N . ALA A 1 156 ? -20.989 -3.892 27.101 1.00 97.75 156 ALA A N 1
ATOM 1212 C CA . ALA A 1 156 ? -22.070 -2.916 27.169 1.00 97.75 156 ALA A CA 1
ATOM 1213 C C . ALA A 1 156 ? -23.412 -3.576 27.520 1.00 97.75 156 ALA A C 1
ATOM 1215 O O . ALA A 1 156 ? -24.104 -3.094 28.413 1.00 97.75 156 ALA A O 1
ATOM 1216 N N . ARG A 1 157 ? -23.760 -4.703 26.882 1.00 98.19 157 ARG A N 1
ATOM 1217 C CA . ARG A 1 157 ? -24.999 -5.444 27.182 1.00 98.19 157 ARG A CA 1
ATOM 1218 C C . ARG A 1 157 ? -25.026 -5.989 28.608 1.00 98.19 157 ARG A C 1
ATOM 1220 O O . ARG A 1 157 ? -26.058 -5.900 29.263 1.00 98.19 157 ARG A O 1
ATOM 1227 N N . GLU A 1 158 ? -23.913 -6.528 29.099 1.00 97.81 158 GLU A N 1
ATOM 1228 C CA . GLU A 1 158 ? -23.813 -7.022 30.480 1.00 97.81 158 GLU A CA 1
ATOM 1229 C C . GLU A 1 158 ? -24.015 -5.894 31.502 1.00 97.81 158 GLU A C 1
ATOM 1231 O O . GLU A 1 158 ? -24.703 -6.077 32.508 1.00 97.81 158 GLU A O 1
ATOM 1236 N N . LEU A 1 159 ? -23.453 -4.710 31.239 1.00 97.56 159 LEU A N 1
ATOM 1237 C CA . LEU A 1 159 ? -23.664 -3.529 32.079 1.00 97.56 159 LEU A CA 1
ATOM 1238 C C . LEU A 1 159 ? -25.111 -3.030 32.004 1.00 97.56 159 LEU A C 1
ATOM 1240 O O . LEU A 1 159 ? -25.668 -2.645 33.029 1.00 97.56 159 LEU A O 1
ATOM 1244 N N . ASP A 1 160 ? -25.733 -3.077 30.827 1.00 97.56 160 ASP A N 1
ATOM 1245 C CA . ASP A 1 160 ? -27.125 -2.664 30.628 1.00 97.56 160 ASP A CA 1
ATOM 1246 C C . ASP A 1 160 ? -28.102 -3.544 31.397 1.00 97.56 160 ASP A C 1
ATOM 1248 O O . ASP A 1 160 ? -28.963 -3.022 32.103 1.00 97.56 160 ASP A O 1
ATOM 1252 N N . GLN A 1 161 ? -27.906 -4.862 31.347 1.00 97.81 161 GLN A N 1
ATOM 1253 C CA . GLN A 1 161 ? -28.694 -5.818 32.125 1.00 97.81 161 GLN A CA 1
ATOM 1254 C C . GLN A 1 161 ? -28.554 -5.576 33.634 1.00 97.81 161 GLN A C 1
ATOM 1256 O O . GLN A 1 161 ? -29.540 -5.637 34.367 1.00 97.81 161 GLN A O 1
ATOM 1261 N N . GLN A 1 162 ? -27.348 -5.253 34.118 1.00 96.38 162 GLN A N 1
ATOM 1262 C CA . GLN A 1 162 ? -27.144 -4.908 35.530 1.00 96.38 162 GLN A CA 1
ATOM 1263 C C . GLN A 1 1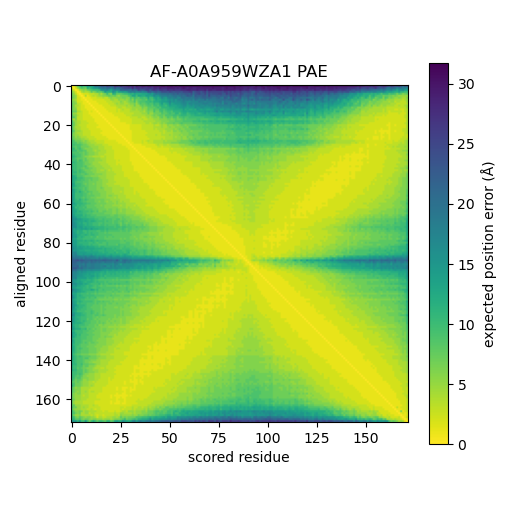62 ? -27.841 -3.594 35.905 1.00 96.38 162 GLN A C 1
ATOM 1265 O O . GLN A 1 162 ? -28.463 -3.509 36.963 1.00 96.38 162 GLN A O 1
ATOM 1270 N N . ILE A 1 163 ? -27.755 -2.571 35.047 1.00 96.19 163 ILE A N 1
ATOM 1271 C CA . ILE A 1 163 ? -28.427 -1.279 35.250 1.00 96.19 163 ILE A CA 1
ATOM 1272 C C . ILE A 1 163 ? -29.944 -1.466 35.326 1.00 96.19 163 ILE A C 1
ATOM 1274 O O . ILE A 1 163 ? -30.574 -0.905 36.222 1.00 96.19 163 ILE A O 1
ATOM 1278 N N . GLU A 1 164 ? -30.519 -2.248 34.412 1.00 95.44 164 GLU A N 1
ATOM 1279 C CA . GLU A 1 164 ? -31.947 -2.565 34.390 1.00 95.44 164 GLU A CA 1
ATOM 1280 C C . GLU A 1 164 ? -32.361 -3.345 35.644 1.00 95.44 164 GLU A C 1
ATOM 1282 O O . GLU A 1 164 ? -33.285 -2.92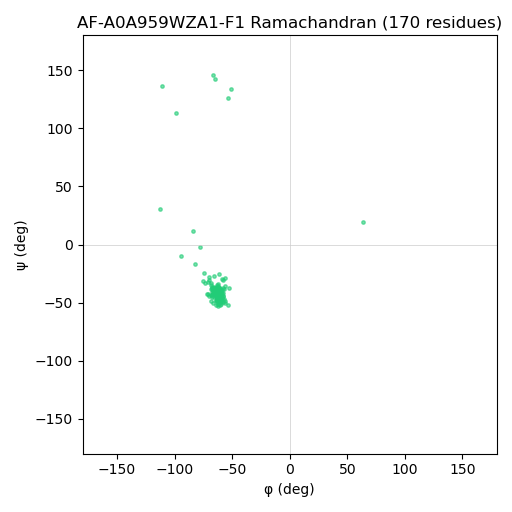9 36.339 1.00 95.44 164 GLU A O 1
ATOM 1287 N N . GLY A 1 165 ? -31.611 -4.388 36.017 1.00 94.62 165 GLY A N 1
ATOM 1288 C CA . GLY A 1 165 ? -31.883 -5.185 37.214 1.00 94.62 165 GLY A CA 1
ATOM 1289 C C . GLY A 1 165 ? -31.892 -4.366 38.511 1.00 94.62 165 GLY A C 1
ATOM 1290 O O . GLY A 1 165 ? -32.810 -4.501 39.320 1.00 94.62 165 GLY A O 1
ATOM 1291 N N . PHE A 1 166 ? -30.922 -3.464 38.705 1.00 93.19 166 PHE A N 1
ATOM 1292 C CA . PHE A 1 166 ? -30.931 -2.549 39.857 1.00 93.19 166 PHE A CA 1
ATOM 1293 C C . PHE A 1 166 ? -32.033 -1.483 39.757 1.00 93.19 166 PHE A C 1
ATOM 1295 O O . PHE A 1 166 ? -32.565 -1.049 40.780 1.00 93.19 166 PHE A O 1
ATOM 1302 N N . GLY A 1 167 ? -32.396 -1.069 38.540 1.00 89.12 167 GLY A N 1
ATOM 1303 C CA . GLY A 1 167 ? -33.510 -0.157 38.288 1.00 89.12 167 GLY A CA 1
ATOM 1304 C C . GLY A 1 167 ? -34.870 -0.748 38.665 1.00 89.12 167 GLY A C 1
ATOM 1305 O O . GLY A 1 167 ? -35.701 -0.029 39.216 1.00 89.12 167 GLY A O 1
ATOM 1306 N N . GLU A 1 168 ? -35.084 -2.044 38.433 1.00 91.12 168 GLU A N 1
ATOM 1307 C CA . GLU A 1 168 ? -36.290 -2.758 38.875 1.00 91.12 168 GLU A CA 1
ATOM 1308 C C . GLU A 1 168 ? -36.314 -2.948 40.399 1.00 91.12 168 GLU A C 1
ATOM 1310 O O . GLU A 1 168 ? -37.327 -2.659 41.035 1.00 91.12 168 GLU A O 1
ATOM 1315 N N . GLN A 1 169 ? -35.181 -3.303 41.019 1.00 88.31 169 GLN A N 1
ATOM 1316 C CA . GLN A 1 169 ? -35.073 -3.397 42.487 1.00 88.31 169 GLN A CA 1
ATOM 1317 C C . GLN A 1 169 ? -35.401 -2.079 43.198 1.00 88.31 169 GLN A C 1
ATOM 1319 O O . GLN A 1 169 ? -35.894 -2.099 44.316 1.00 88.31 169 GLN A O 1
ATOM 1324 N N . ARG A 1 170 ? -35.153 -0.932 42.556 1.00 85.00 170 ARG A N 1
ATOM 1325 C CA . ARG A 1 170 ? -35.515 0.395 43.079 1.00 85.00 170 ARG A CA 1
ATOM 1326 C C . ARG A 1 170 ? -37.027 0.653 43.071 1.00 85.00 170 ARG A C 1
ATOM 1328 O O . ARG A 1 170 ? -37.496 1.483 43.843 1.00 85.00 170 ARG A O 1
ATOM 1335 N N . LYS A 1 171 ? -37.771 0.029 42.153 1.00 83.12 171 LYS A N 1
ATOM 1336 C CA . LYS A 1 171 ? -39.231 0.197 42.025 1.00 83.12 171 LYS A CA 1
ATOM 1337 C C . LYS A 1 171 ? -40.014 -0.679 43.007 1.00 83.12 171 LYS A C 1
ATOM 1339 O O . LYS A 1 171 ? -41.211 -0.448 43.162 1.00 83.12 171 LYS A O 1
ATOM 1344 N N . THR A 1 172 ? -39.357 -1.687 43.583 1.00 66.62 172 THR A N 1
ATOM 1345 C CA . THR A 1 172 ? -39.946 -2.672 44.501 1.00 66.62 172 THR A CA 1
ATOM 1346 C C . THR A 1 172 ? -39.758 -2.218 45.941 1.00 66.62 172 THR A C 1
ATOM 1348 O O . THR A 1 172 ? -40.704 -2.405 46.734 1.00 66.62 172 THR A O 1
#

Radius of gyration: 37.86 Å; Cα contacts (8 Å, |Δi|>4): 98; chains: 1; bounding box: 72×25×113 Å